Protein AF-A0A8H7BN04-F1 (afdb_monomer_lite)

Organism: NCBI:txid679940

Foldseek 3Di:
DQLLQLLLVLCVVLPPDQVVQQDDVLHPQDRGSQSFAPDQANLSVCLRLLLSLVCLLPVVVSCVLLVPQPPPPPVPVSSVSSLVSSLVVLVVCVVVVLQDDPQDRDSVCSPRVHDSSSSSSSSSSSVSSSVSVVVVVVVVVVVVVVVD

Radius of gyration: 15.5 Å; chains: 1; bounding box: 48×32×40 Å

InterPro domains:
  IPR026797 HAUS augmin-like complex subunit 6 [PTHR16151] (7-136)
  IPR028163 HAUS augmin-like complex subunit 6, N-terminal [PF14661] (7-143)

Sequence (148 aa):
MPTGALFISNLSLLGFDPIKHATGALSNIQFHEEMFTRNADNNKEFAATSHFLFQLLDRTRTRKTFRNCWPITDYRRHLREYRVAAYQWLHELLRQGCLVGQVVLRRSYFEDCRGERMNDIMASFSTHVLESIITREQHESGVLNATL

pLDDT: mean 93.66, std 8.65, range [50.78, 98.81]

Structure (mmCIF, N/CA/C/O backbone):
data_AF-A0A8H7BN04-F1
#
_entry.id   AF-A0A8H7BN04-F1
#
loop_
_atom_site.group_PDB
_atom_site.id
_atom_site.type_symbol
_atom_site.label_atom_id
_atom_site.label_alt_id
_atom_site.label_comp_id
_atom_site.label_asym_id
_atom_site.label_entity_id
_atom_site.label_seq_id
_atom_site.pdbx_PDB_ins_code
_atom_site.Cartn_x
_atom_site.Cartn_y
_atom_site.Cartn_z
_atom_site.occupancy
_atom_site.B_iso_or_equiv
_atom_site.auth_seq_id
_atom_site.auth_comp_id
_atom_site.auth_asym_id
_atom_site.auth_atom_id
_atom_site.pdbx_PDB_model_num
ATOM 1 N N . MET A 1 1 ? 7.567 6.019 17.834 1.00 70.50 1 MET A N 1
ATOM 2 C CA . MET A 1 1 ? 7.965 4.722 17.244 1.00 70.50 1 MET A CA 1
ATOM 3 C C . MET A 1 1 ? 8.343 4.961 15.786 1.00 70.50 1 MET A C 1
ATOM 5 O O . MET A 1 1 ? 7.627 5.734 15.155 1.00 70.50 1 MET A O 1
ATOM 9 N N . PRO A 1 2 ? 9.444 4.383 15.267 1.00 89.12 2 PRO A N 1
ATOM 10 C CA . PRO A 1 2 ? 9.773 4.432 13.837 1.00 89.12 2 PRO A CA 1
ATOM 11 C C . PRO A 1 2 ? 8.628 3.881 12.975 1.00 89.12 2 PRO A C 1
ATOM 13 O O . PRO A 1 2 ? 7.939 2.950 13.396 1.00 89.12 2 PRO A O 1
ATOM 16 N N . THR A 1 3 ? 8.407 4.433 11.780 1.00 92.12 3 THR A N 1
ATOM 17 C CA . THR A 1 3 ? 7.258 4.057 10.934 1.00 92.12 3 THR A CA 1
ATOM 18 C C . THR A 1 3 ? 7.338 2.615 10.438 1.00 92.12 3 THR A C 1
ATOM 20 O O . THR A 1 3 ? 6.318 1.930 10.427 1.00 92.12 3 THR A O 1
ATOM 23 N N . GLY A 1 4 ? 8.538 2.099 10.156 1.00 93.62 4 GLY A N 1
ATOM 24 C CA . GLY A 1 4 ? 8.746 0.679 9.848 1.00 93.62 4 GLY A CA 1
ATOM 25 C C . GLY A 1 4 ? 8.307 -0.262 10.981 1.00 93.62 4 GLY A C 1
ATOM 26 O O . GLY A 1 4 ? 7.557 -1.210 10.750 1.00 93.62 4 GLY A O 1
ATOM 27 N N . ALA A 1 5 ? 8.692 0.035 12.227 1.00 95.94 5 ALA A N 1
ATOM 28 C CA . ALA A 1 5 ? 8.290 -0.747 13.401 1.00 95.94 5 ALA A CA 1
ATOM 29 C C . ALA A 1 5 ? 6.774 -0.676 13.662 1.00 95.94 5 ALA A C 1
ATOM 31 O O . ALA A 1 5 ? 6.144 -1.691 13.976 1.00 95.94 5 ALA A O 1
ATOM 32 N N . LEU A 1 6 ? 6.171 0.509 13.480 1.00 96.50 6 LEU A N 1
ATOM 33 C CA . LEU A 1 6 ? 4.717 0.690 13.552 1.00 96.50 6 LEU A CA 1
ATOM 34 C C . LEU A 1 6 ? 3.999 -0.185 12.525 1.00 96.50 6 LEU A C 1
ATOM 36 O O . LEU A 1 6 ? 3.061 -0.899 12.868 1.00 96.50 6 LEU A O 1
ATOM 40 N N . PHE A 1 7 ? 4.464 -0.156 11.277 1.00 97.06 7 PHE A N 1
ATOM 41 C CA . PHE A 1 7 ? 3.870 -0.918 10.189 1.00 97.06 7 PHE A CA 1
ATOM 42 C C . PHE A 1 7 ? 3.884 -2.428 10.462 1.00 97.06 7 PHE A C 1
ATOM 44 O O . PHE A 1 7 ? 2.852 -3.086 10.331 1.00 97.06 7 PHE A O 1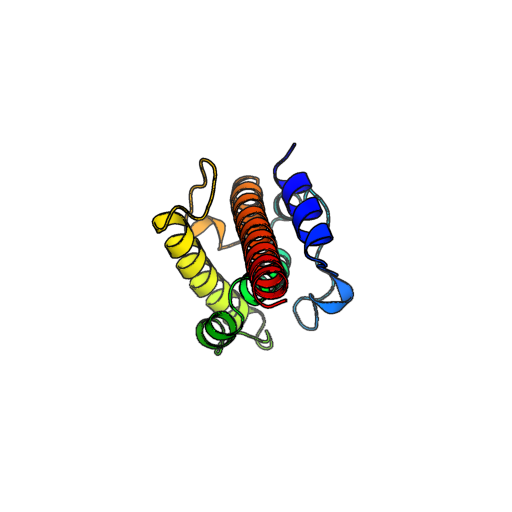
ATOM 51 N N . ILE A 1 8 ? 5.019 -2.975 10.911 1.00 97.44 8 ILE A N 1
ATOM 52 C CA . ILE A 1 8 ? 5.126 -4.397 11.273 1.00 97.44 8 ILE A CA 1
ATOM 53 C C . ILE A 1 8 ? 4.219 -4.753 12.453 1.00 97.44 8 ILE A C 1
ATOM 55 O O . ILE A 1 8 ? 3.566 -5.800 12.433 1.00 97.44 8 ILE A O 1
ATOM 59 N N . SER A 1 9 ? 4.137 -3.875 13.455 1.00 97.81 9 SER A N 1
ATOM 60 C CA . SER A 1 9 ? 3.254 -4.072 14.608 1.00 97.81 9 SER A CA 1
ATOM 61 C C . SER A 1 9 ? 1.787 -4.132 14.177 1.00 97.81 9 SER A C 1
ATOM 63 O O . SER A 1 9 ? 1.082 -5.074 14.531 1.00 97.81 9 SER A O 1
ATOM 65 N N . ASN A 1 10 ? 1.347 -3.192 13.336 1.00 98.06 10 ASN A N 1
ATOM 66 C CA . ASN A 1 10 ? -0.013 -3.170 12.799 1.00 98.06 10 ASN A CA 1
ATOM 67 C C . ASN A 1 10 ? -0.318 -4.412 11.956 1.00 98.06 10 ASN A C 1
ATOM 69 O O . ASN A 1 10 ? -1.366 -5.022 12.134 1.00 98.06 10 ASN A O 1
ATOM 73 N N . LEU A 1 11 ? 0.593 -4.823 11.067 1.00 98.25 11 LEU A N 1
ATOM 74 C CA . LEU A 1 11 ? 0.411 -6.045 10.278 1.00 98.25 11 LEU A CA 1
ATOM 75 C C . LEU A 1 11 ? 0.273 -7.283 11.168 1.00 98.25 11 LEU A C 1
ATOM 77 O O . LEU A 1 11 ? -0.585 -8.122 10.907 1.00 98.25 11 LEU A O 1
ATOM 81 N N . SER A 1 12 ? 1.067 -7.368 12.236 1.00 97.50 12 SER A N 1
ATOM 82 C CA . SER A 1 12 ? 0.990 -8.469 13.201 1.00 97.50 12 SER A CA 1
ATOM 83 C C . SER A 1 12 ? -0.351 -8.479 13.943 1.00 97.50 12 SER A C 1
ATOM 85 O O . SER A 1 12 ? -0.981 -9.529 14.041 1.00 97.50 12 SER A O 1
ATOM 87 N N . LEU A 1 13 ? -0.829 -7.314 14.398 1.00 97.88 13 LEU A N 1
ATOM 88 C CA . LEU A 1 13 ? -2.142 -7.164 15.044 1.00 97.88 13 LEU A CA 1
ATOM 89 C C . LEU A 1 13 ? -3.302 -7.514 14.107 1.00 97.88 13 LEU A C 1
ATOM 91 O O . LEU A 1 13 ? -4.277 -8.125 14.532 1.00 97.88 13 LEU A O 1
ATOM 95 N N . LEU A 1 14 ? -3.179 -7.168 12.826 1.00 97.94 14 LEU A N 1
ATOM 96 C CA . LEU A 1 14 ? -4.161 -7.500 11.793 1.00 97.94 14 LEU A CA 1
ATOM 97 C C . LEU A 1 14 ? -4.114 -8.979 11.373 1.00 97.94 14 LEU A C 1
ATOM 99 O O . LEU A 1 14 ? -4.970 -9.417 10.608 1.00 97.94 14 LEU A O 1
ATOM 103 N N . GLY A 1 15 ? -3.136 -9.753 11.854 1.00 97.88 15 GLY A N 1
ATOM 104 C CA . GLY A 1 15 ? -2.999 -11.178 11.551 1.00 97.88 15 GLY A CA 1
ATOM 105 C C . GLY A 1 15 ? -2.301 -11.475 10.222 1.00 97.88 15 GLY A C 1
ATOM 106 O O . GLY A 1 15 ? -2.494 -12.554 9.654 1.00 97.88 15 GLY A O 1
ATOM 107 N N . PHE A 1 16 ? -1.496 -10.542 9.704 1.00 98.06 16 PHE A N 1
ATOM 108 C CA . PHE A 1 16 ? -0.669 -10.812 8.535 1.00 98.06 16 PHE A CA 1
ATOM 109 C C . PHE A 1 16 ? 0.362 -11.896 8.853 1.00 98.06 16 PHE A C 1
ATOM 111 O O . PHE A 1 16 ? 1.105 -11.833 9.828 1.00 98.06 16 PHE A O 1
ATOM 118 N N . ASP A 1 17 ? 0.433 -12.871 7.963 1.00 96.00 17 ASP A N 1
ATOM 119 C CA . ASP A 1 17 ? 1.356 -14.000 8.021 1.00 96.00 17 ASP A CA 1
ATOM 120 C C . ASP A 1 17 ? 1.998 -14.139 6.634 1.00 96.00 17 ASP A C 1
ATOM 122 O O . ASP A 1 17 ? 1.282 -14.495 5.688 1.00 96.00 17 ASP A O 1
ATOM 126 N N . PRO A 1 18 ? 3.305 -13.858 6.477 1.00 94.81 18 PRO A N 1
ATOM 127 C CA . PRO A 1 18 ? 3.984 -13.935 5.187 1.00 94.81 18 PRO A CA 1
ATOM 128 C C . PRO A 1 18 ? 3.849 -15.300 4.505 1.00 94.81 18 PRO A C 1
ATOM 130 O O . PRO A 1 18 ? 3.734 -15.352 3.285 1.00 94.81 18 PRO A O 1
ATOM 133 N N . ILE A 1 19 ? 3.801 -16.400 5.264 1.00 93.88 19 ILE A N 1
ATOM 134 C CA . ILE A 1 19 ? 3.713 -17.756 4.702 1.00 93.88 19 ILE A CA 1
ATOM 135 C C . ILE A 1 19 ? 2.332 -17.987 4.077 1.00 93.88 19 ILE A C 1
ATOM 137 O O . ILE A 1 19 ? 2.217 -18.611 3.022 1.00 93.88 19 ILE A O 1
ATOM 141 N N . LYS A 1 20 ? 1.276 -17.465 4.710 1.00 94.12 20 LYS A N 1
ATOM 142 C CA . LYS A 1 20 ? -0.111 -17.642 4.248 1.00 94.12 20 LYS A CA 1
ATOM 143 C C . LYS A 1 20 ? -0.527 -16.619 3.198 1.00 94.12 20 LYS A C 1
ATOM 145 O O . LYS A 1 20 ? -1.296 -16.945 2.297 1.00 94.12 20 LYS A O 1
ATOM 150 N N . HIS A 1 21 ? -0.050 -15.384 3.327 1.00 95.44 21 HIS A N 1
ATOM 151 C CA . HIS A 1 21 ? -0.556 -14.251 2.551 1.00 95.44 21 HIS A CA 1
ATOM 152 C C . HIS A 1 21 ? 0.367 -13.852 1.396 1.00 95.44 21 HIS A C 1
ATOM 154 O O . HIS A 1 21 ? -0.119 -13.344 0.386 1.00 95.44 21 HIS A O 1
ATOM 160 N N . ALA A 1 22 ? 1.674 -14.115 1.491 1.00 94.19 22 ALA A N 1
ATOM 161 C CA . ALA A 1 22 ? 2.634 -13.844 0.425 1.00 94.19 22 ALA A CA 1
ATOM 162 C C . ALA A 1 22 ? 2.994 -15.158 -0.292 1.00 94.19 22 ALA A C 1
ATOM 164 O O . ALA A 1 22 ? 3.952 -15.847 0.047 1.00 94.19 22 ALA A O 1
ATOM 165 N N . THR A 1 23 ? 2.176 -15.543 -1.276 1.00 92.25 23 THR A N 1
ATOM 166 C CA . THR A 1 23 ? 2.284 -16.839 -1.970 1.00 92.25 23 THR A CA 1
ATOM 167 C C . THR A 1 23 ? 2.660 -16.689 -3.446 1.00 92.25 23 THR A C 1
ATOM 169 O O . THR A 1 23 ? 2.597 -15.602 -4.029 1.00 92.25 23 THR A O 1
ATOM 172 N N . GLY A 1 24 ? 3.075 -17.795 -4.074 1.00 92.75 24 GLY A N 1
ATOM 173 C CA . GLY A 1 24 ? 3.408 -17.836 -5.499 1.00 92.75 24 GLY A CA 1
ATOM 174 C C . GLY A 1 24 ? 4.528 -16.860 -5.862 1.00 92.75 24 GLY A C 1
ATOM 175 O O . GLY A 1 24 ? 5.591 -16.869 -5.252 1.00 92.7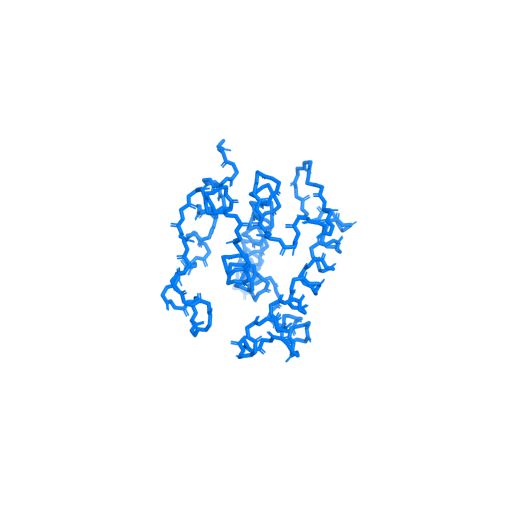5 24 GLY A O 1
ATOM 176 N N . ALA A 1 25 ? 4.285 -15.982 -6.837 1.00 93.50 25 ALA A N 1
ATOM 177 C CA . ALA A 1 25 ? 5.275 -15.003 -7.293 1.00 93.50 25 ALA A CA 1
ATOM 178 C C . ALA A 1 25 ? 5.669 -13.957 -6.221 1.00 93.50 25 ALA A C 1
ATOM 180 O O . ALA A 1 25 ? 6.663 -13.241 -6.387 1.00 93.50 25 ALA A O 1
ATOM 181 N N . LEU A 1 26 ? 4.902 -13.884 -5.128 1.00 94.62 26 LEU A N 1
ATOM 182 C CA . LEU A 1 26 ? 5.134 -13.021 -3.973 1.00 94.62 26 LEU A CA 1
ATOM 183 C C . LEU A 1 26 ? 5.713 -13.767 -2.764 1.00 94.62 26 LEU A C 1
ATOM 185 O O . LEU A 1 26 ? 5.781 -13.186 -1.692 1.00 94.62 26 LEU A O 1
ATOM 189 N N . SER A 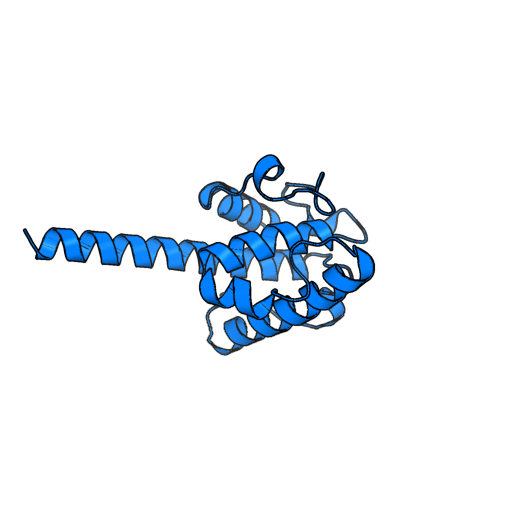1 27 ? 6.122 -15.032 -2.888 1.00 94.19 27 SER A N 1
ATOM 190 C CA . SER A 1 27 ? 6.743 -15.742 -1.765 1.00 94.19 27 SER A CA 1
ATOM 191 C C . SER A 1 27 ? 8.094 -15.140 -1.363 1.00 94.19 27 SER A C 1
ATOM 193 O O . SER A 1 27 ? 8.780 -14.515 -2.178 1.00 94.19 27 SER A O 1
ATOM 195 N N . ASN A 1 28 ? 8.513 -15.424 -0.126 1.00 90.75 28 ASN A N 1
ATOM 196 C CA . ASN A 1 28 ? 9.804 -15.019 0.445 1.00 90.75 28 ASN A CA 1
ATOM 197 C C . ASN A 1 28 ? 9.998 -13.496 0.549 1.00 90.75 28 ASN A C 1
ATOM 199 O O . ASN A 1 28 ? 11.113 -13.010 0.363 1.00 90.75 28 ASN A O 1
ATOM 203 N N . ILE A 1 29 ? 8.926 -12.746 0.828 1.00 94.31 29 ILE A N 1
ATOM 204 C CA . ILE A 1 29 ? 9.055 -11.327 1.182 1.00 94.31 29 ILE A CA 1
ATOM 205 C C . ILE A 1 29 ? 9.814 -11.162 2.497 1.00 94.31 29 ILE A C 1
ATOM 207 O O . ILE A 1 29 ? 9.737 -12.011 3.391 1.00 94.31 29 ILE A O 1
ATOM 211 N N . GLN A 1 30 ? 10.494 -10.031 2.640 1.00 91.62 30 GLN A N 1
ATOM 212 C CA . GLN A 1 30 ? 11.006 -9.618 3.942 1.00 91.62 30 GLN A CA 1
ATOM 213 C C . GLN A 1 30 ? 9.856 -9.164 4.844 1.00 91.62 30 GLN A C 1
ATOM 215 O O . GLN A 1 30 ? 8.927 -8.499 4.395 1.00 91.62 30 GLN A O 1
ATOM 220 N N . PHE A 1 31 ? 9.920 -9.520 6.127 1.00 94.12 31 PHE A N 1
ATOM 221 C CA . PHE A 1 31 ? 8.929 -9.124 7.126 1.00 94.12 31 PHE A CA 1
ATOM 222 C C . PHE A 1 31 ? 9.618 -8.651 8.410 1.00 94.12 31 PHE A C 1
ATOM 224 O O . PHE A 1 31 ? 9.757 -9.397 9.375 1.00 94.12 31 PHE A O 1
ATOM 231 N N . HIS A 1 32 ? 10.119 -7.416 8.377 1.00 94.62 32 HIS A N 1
ATOM 232 C CA . HIS A 1 32 ? 10.783 -6.730 9.490 1.00 94.62 32 HIS A CA 1
ATOM 233 C C . HIS A 1 32 ? 10.735 -5.205 9.286 1.00 94.62 32 HIS A C 1
ATOM 235 O O . HIS A 1 32 ? 10.348 -4.735 8.220 1.00 94.62 32 HIS A O 1
ATOM 241 N N . GLU A 1 33 ? 11.150 -4.412 10.275 1.00 94.44 33 GLU A N 1
ATOM 242 C CA . GLU A 1 33 ? 10.971 -2.947 10.271 1.00 94.44 33 GLU A CA 1
ATOM 243 C C . GLU A 1 33 ? 11.679 -2.211 9.118 1.00 94.44 33 GLU A C 1
ATOM 245 O O . GLU A 1 33 ? 11.185 -1.197 8.638 1.00 94.44 33 GLU A O 1
ATOM 250 N N . GLU A 1 34 ? 12.785 -2.754 8.605 1.00 94.50 34 GLU A N 1
ATOM 251 C CA . GLU A 1 34 ? 13.524 -2.192 7.459 1.00 94.50 34 GLU A CA 1
ATOM 252 C C . GLU A 1 34 ? 13.031 -2.689 6.080 1.00 94.50 34 GLU A C 1
ATOM 254 O O . GLU A 1 34 ? 13.743 -2.558 5.083 1.00 94.50 34 GLU A O 1
ATOM 259 N N . MET A 1 35 ? 11.839 -3.299 6.001 1.00 93.44 35 MET A N 1
ATOM 260 C CA . MET A 1 35 ? 11.310 -3.958 4.790 1.00 93.44 35 MET A CA 1
ATOM 261 C C . MET A 1 35 ? 11.406 -3.087 3.530 1.00 93.44 35 MET A C 1
ATOM 263 O O . MET A 1 35 ? 11.738 -3.595 2.465 1.00 93.44 35 MET A O 1
ATOM 2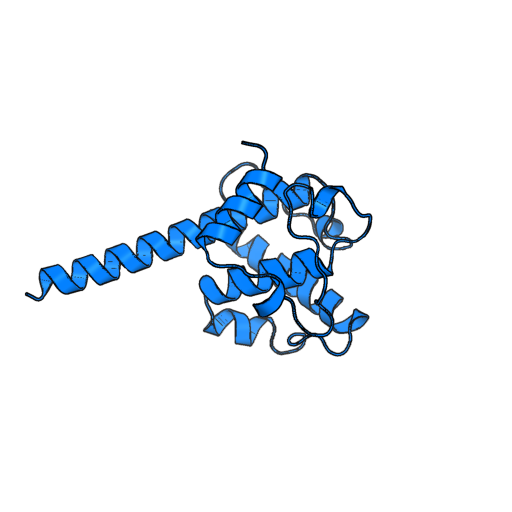67 N N . PHE A 1 36 ? 11.148 -1.780 3.641 1.00 95.94 36 PHE A N 1
ATOM 268 C CA . PHE A 1 36 ? 11.205 -0.868 2.497 1.00 95.94 36 PHE A CA 1
ATOM 269 C C . PHE A 1 36 ? 12.519 -0.090 2.377 1.00 95.94 36 PHE A C 1
ATOM 271 O O . PHE A 1 36 ? 12.740 0.564 1.363 1.00 95.94 36 PHE A O 1
ATOM 278 N N . THR A 1 37 ? 13.411 -0.133 3.365 1.00 94.44 37 THR A N 1
ATOM 279 C CA . THR A 1 37 ? 14.660 0.653 3.364 1.00 94.44 37 THR A CA 1
ATOM 280 C C . THR A 1 37 ? 15.891 -0.180 3.025 1.00 94.44 37 THR A C 1
ATOM 282 O O . THR A 1 37 ? 16.885 0.377 2.560 1.00 94.44 37 THR A O 1
ATOM 285 N N . ARG A 1 38 ? 15.821 -1.505 3.195 1.00 90.50 38 ARG A N 1
ATOM 286 C CA . ARG A 1 38 ? 16.967 -2.403 3.030 1.00 90.50 38 ARG A CA 1
ATOM 287 C C . ARG A 1 38 ? 17.322 -2.720 1.576 1.00 90.50 38 ARG A C 1
ATOM 289 O O . ARG A 1 38 ? 18.507 -2.763 1.251 1.00 90.50 38 ARG A O 1
ATOM 296 N N . ASN A 1 39 ? 16.335 -2.952 0.703 1.00 89.19 39 ASN A N 1
ATOM 297 C CA . ASN A 1 39 ? 16.595 -3.333 -0.693 1.00 89.19 39 ASN A CA 1
ATOM 298 C C . ASN A 1 39 ? 16.233 -2.228 -1.687 1.00 89.19 39 ASN A C 1
ATOM 300 O O . ASN A 1 39 ? 15.443 -1.323 -1.412 1.00 89.19 39 ASN A O 1
ATOM 304 N N . ALA A 1 40 ? 16.815 -2.340 -2.882 1.00 88.19 40 ALA A N 1
ATOM 305 C CA . ALA A 1 40 ? 16.596 -1.414 -3.988 1.00 88.19 40 ALA A CA 1
ATOM 306 C C . ALA A 1 40 ? 15.254 -1.615 -4.719 1.00 88.19 40 ALA A C 1
ATOM 308 O O . ALA A 1 40 ? 14.852 -0.723 -5.453 1.00 88.19 40 ALA A O 1
ATOM 309 N N . ASP A 1 41 ? 14.582 -2.754 -4.533 1.00 93.38 41 ASP A N 1
ATOM 310 C CA . ASP A 1 41 ? 13.252 -3.055 -5.075 1.00 93.38 41 ASP A CA 1
ATOM 311 C C . ASP A 1 41 ? 12.480 -3.863 -4.026 1.00 93.38 41 ASP A C 1
ATOM 313 O O . ASP A 1 41 ? 12.901 -4.964 -3.672 1.00 93.38 41 ASP A O 1
ATOM 317 N N . ASN A 1 42 ? 11.369 -3.308 -3.539 1.00 96.69 42 ASN A N 1
ATOM 318 C CA . ASN A 1 42 ? 10.485 -3.940 -2.557 1.00 96.69 42 ASN A CA 1
ATOM 319 C C . ASN A 1 42 ? 9.046 -4.041 -3.101 1.00 96.69 42 ASN A C 1
ATOM 321 O O . ASN A 1 42 ? 8.050 -3.909 -2.382 1.00 96.69 42 ASN A O 1
ATOM 325 N N . ASN A 1 43 ? 8.914 -4.226 -4.419 1.00 96.81 43 ASN A N 1
ATOM 326 C CA . ASN A 1 43 ? 7.621 -4.319 -5.094 1.00 96.81 43 ASN A CA 1
ATOM 327 C C . ASN A 1 43 ? 6.798 -5.529 -4.621 1.00 96.81 43 ASN A C 1
ATOM 329 O O . ASN A 1 43 ? 5.566 -5.459 -4.624 1.00 96.81 43 ASN A O 1
ATOM 333 N N . LYS A 1 44 ? 7.452 -6.633 -4.222 1.00 96.50 44 LYS A N 1
ATOM 334 C CA . LYS A 1 44 ? 6.764 -7.828 -3.706 1.00 96.50 44 LYS A CA 1
ATOM 335 C C . LYS A 1 44 ? 6.197 -7.581 -2.318 1.00 96.50 44 LYS A C 1
ATOM 337 O O . LYS A 1 44 ? 5.027 -7.865 -2.081 1.00 96.50 44 LYS A O 1
ATOM 342 N N . GLU A 1 45 ? 7.026 -7.027 -1.444 1.00 97.50 45 GLU A N 1
ATOM 343 C CA . GLU A 1 45 ? 6.709 -6.622 -0.080 1.00 97.50 45 GLU A CA 1
ATOM 344 C C . GLU A 1 45 ? 5.505 -5.685 -0.093 1.00 97.50 45 GLU A C 1
ATOM 346 O O . GLU A 1 45 ? 4.498 -5.947 0.569 1.00 97.50 45 GLU A O 1
ATOM 351 N N . PHE A 1 46 ? 5.562 -4.647 -0.936 1.00 98.31 46 PHE A N 1
ATOM 352 C CA . PHE A 1 46 ? 4.456 -3.717 -1.115 1.00 98.31 46 PHE A CA 1
ATOM 353 C C . PHE A 1 46 ? 3.198 -4.430 -1.610 1.00 98.31 46 PHE A C 1
ATOM 355 O O . PHE A 1 46 ? 2.132 -4.252 -1.024 1.00 98.31 46 PHE A O 1
ATOM 362 N N . ALA A 1 47 ? 3.290 -5.240 -2.669 1.00 98.25 47 ALA A N 1
ATOM 363 C CA . ALA A 1 47 ? 2.119 -5.897 -3.242 1.00 98.25 47 ALA A CA 1
ATOM 364 C C . ALA A 1 47 ? 1.449 -6.865 -2.257 1.00 98.25 47 ALA A C 1
ATOM 366 O O . ALA A 1 47 ? 0.236 -6.804 -2.080 1.00 98.25 47 ALA A O 1
ATOM 367 N N . ALA A 1 48 ? 2.226 -7.711 -1.580 1.00 98.25 48 ALA A N 1
ATOM 368 C CA . ALA A 1 48 ? 1.708 -8.686 -0.626 1.00 98.25 48 ALA A CA 1
ATOM 369 C C . ALA A 1 48 ? 1.035 -8.010 0.577 1.00 98.25 48 ALA A C 1
ATOM 371 O O . ALA A 1 48 ? -0.107 -8.329 0.915 1.00 98.25 48 ALA A O 1
ATOM 372 N N . THR A 1 49 ? 1.721 -7.047 1.198 1.00 98.56 49 THR A N 1
ATOM 373 C CA . THR A 1 49 ? 1.221 -6.386 2.410 1.00 98.56 49 THR A CA 1
ATOM 374 C C . THR A 1 49 ? 0.061 -5.438 2.112 1.00 98.56 49 THR A C 1
ATOM 376 O O . THR A 1 49 ? -0.953 -5.473 2.806 1.00 98.56 49 THR A O 1
ATOM 379 N N . SER A 1 50 ? 0.140 -4.636 1.044 1.00 98.69 50 SER A N 1
ATOM 380 C CA . SER A 1 50 ? -0.965 -3.741 0.676 1.00 98.69 50 SER A CA 1
ATOM 381 C C . SER A 1 50 ? -2.205 -4.510 0.224 1.00 98.69 50 SER A C 1
ATOM 383 O O . SER A 1 50 ? -3.308 -4.092 0.561 1.00 98.69 50 SER A O 1
ATOM 385 N N . HIS A 1 51 ? -2.065 -5.638 -0.487 1.00 98.69 51 HIS A N 1
ATOM 386 C CA . HIS A 1 51 ? -3.233 -6.400 -0.940 1.00 98.69 51 HIS A CA 1
ATOM 387 C C . HIS A 1 51 ? -4.006 -6.961 0.247 1.00 98.69 51 HIS A C 1
ATOM 389 O O . HIS A 1 51 ? -5.230 -6.861 0.286 1.00 98.69 51 HIS A O 1
ATOM 395 N N . PHE A 1 52 ? -3.285 -7.498 1.232 1.00 98.69 52 PHE A N 1
ATOM 396 C CA . PHE A 1 52 ? -3.865 -7.932 2.495 1.00 98.69 52 PHE A CA 1
ATOM 397 C C . PHE A 1 52 ? -4.638 -6.799 3.188 1.00 98.69 52 PHE A C 1
ATOM 399 O O . PHE A 1 52 ? -5.810 -6.966 3.519 1.00 98.69 52 PHE A O 1
ATOM 406 N N . LEU A 1 53 ? -4.023 -5.620 3.323 1.00 98.81 53 LEU A N 1
ATOM 407 C CA . LEU A 1 53 ? -4.667 -4.453 3.931 1.00 98.81 53 LEU A CA 1
ATOM 408 C C . LEU A 1 53 ? -5.921 -4.004 3.163 1.00 98.81 53 LEU A C 1
ATOM 410 O O . LEU A 1 53 ? -6.962 -3.760 3.771 1.00 98.81 53 LEU A O 1
ATOM 414 N N . PHE A 1 54 ? -5.864 -3.953 1.829 1.00 98.81 54 PHE A N 1
ATOM 415 C CA . PHE A 1 54 ? -7.031 -3.636 1.005 1.00 98.81 54 PHE A CA 1
ATOM 416 C C . PHE A 1 54 ? -8.155 -4.666 1.170 1.00 98.81 54 PHE A C 1
ATOM 418 O O . PHE A 1 54 ? -9.322 -4.280 1.250 1.00 98.81 54 PHE A O 1
ATOM 425 N N . GLN A 1 55 ? -7.828 -5.962 1.257 1.00 98.38 55 GLN A N 1
ATOM 426 C CA . GLN A 1 55 ? -8.823 -7.014 1.480 1.00 98.38 55 GLN A CA 1
ATOM 427 C C . GLN A 1 55 ? -9.564 -6.846 2.809 1.00 98.38 55 GLN A C 1
ATOM 429 O O . GLN A 1 55 ? -10.779 -7.051 2.839 1.00 98.38 55 GLN A O 1
ATOM 434 N N . LEU A 1 56 ? -8.850 -6.479 3.877 1.00 98.31 56 LEU A N 1
ATOM 435 C CA . LEU A 1 56 ? -9.446 -6.211 5.187 1.00 98.31 56 LEU A CA 1
ATOM 436 C C . LEU A 1 56 ? -10.338 -4.967 5.166 1.00 98.31 56 LEU A C 1
ATOM 438 O O . LEU A 1 56 ? -11.440 -4.990 5.722 1.00 98.31 56 LEU A O 1
ATOM 442 N N . LEU A 1 57 ? -9.883 -3.912 4.485 1.00 98.19 57 LEU A N 1
ATOM 443 C CA . LEU A 1 57 ? -10.620 -2.658 4.369 1.00 98.19 57 LEU A CA 1
ATOM 444 C C . LEU A 1 57 ? -11.922 -2.834 3.574 1.00 98.19 57 LEU A C 1
ATOM 446 O O . LEU A 1 57 ? -12.997 -2.498 4.062 1.00 98.19 57 LEU A O 1
ATOM 450 N N . ASP A 1 58 ? -11.832 -3.388 2.361 1.00 98.19 58 ASP A N 1
ATOM 451 C CA . ASP A 1 58 ? -12.984 -3.710 1.516 1.00 98.19 58 ASP A CA 1
ATOM 452 C C . ASP A 1 58 ? -12.643 -4.834 0.525 1.00 98.19 58 ASP A C 1
ATOM 454 O O . ASP A 1 58 ? -12.059 -4.635 -0.551 1.00 98.19 58 ASP A O 1
ATOM 458 N N . ARG A 1 59 ? -13.085 -6.048 0.857 1.00 98.12 59 ARG A N 1
ATOM 459 C CA . ARG A 1 59 ? -12.879 -7.244 0.032 1.00 98.12 59 ARG A CA 1
ATOM 460 C C . ARG A 1 59 ? -13.548 -7.149 -1.341 1.00 98.12 59 ARG A C 1
ATOM 462 O O . ARG A 1 59 ? -13.002 -7.651 -2.329 1.00 98.12 59 ARG A O 1
ATOM 469 N N . THR A 1 60 ? -14.729 -6.539 -1.427 1.00 98.38 60 THR A N 1
ATOM 470 C CA . THR A 1 60 ? -15.491 -6.450 -2.681 1.00 98.38 60 THR A CA 1
ATOM 471 C C . THR A 1 60 ? -14.814 -5.488 -3.642 1.00 98.38 60 THR A C 1
ATOM 473 O O . THR A 1 60 ? -14.614 -5.825 -4.815 1.00 98.38 60 THR A O 1
ATOM 476 N N . ARG A 1 61 ? -14.410 -4.316 -3.148 1.00 98.50 61 ARG A N 1
ATOM 477 C CA . ARG A 1 61 ? -13.658 -3.338 -3.932 1.00 98.50 61 ARG A CA 1
ATOM 478 C C . ARG A 1 61 ? -12.300 -3.890 -4.342 1.00 98.50 61 ARG A C 1
ATOM 480 O O . ARG A 1 61 ? -11.973 -3.810 -5.519 1.00 98.50 61 ARG A O 1
ATOM 487 N N . THR A 1 62 ? -11.578 -4.560 -3.445 1.00 98.69 62 THR A N 1
ATOM 488 C CA . THR A 1 62 ? -10.283 -5.192 -3.759 1.00 98.69 62 THR A CA 1
ATOM 489 C C . THR A 1 62 ? -10.375 -6.151 -4.941 1.00 98.69 62 THR A C 1
ATOM 491 O O . THR A 1 62 ? -9.598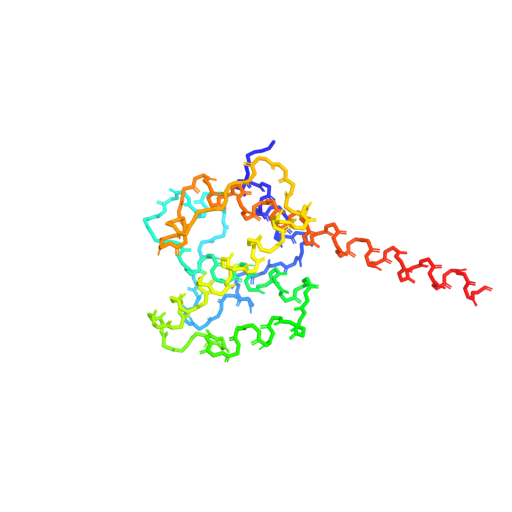 -6.045 -5.892 1.00 98.69 62 THR A O 1
ATOM 494 N N . ARG A 1 63 ? -11.377 -7.040 -4.947 1.00 98.38 63 ARG A N 1
ATOM 495 C CA . ARG A 1 63 ? -11.602 -7.970 -6.066 1.00 98.38 63 ARG A CA 1
ATOM 496 C C . ARG A 1 63 ? -11.859 -7.254 -7.389 1.00 98.38 63 ARG A C 1
ATOM 498 O O . ARG A 1 63 ? -11.426 -7.746 -8.425 1.00 98.38 63 ARG A O 1
ATOM 505 N N . LYS A 1 64 ? -12.577 -6.127 -7.370 1.00 98.50 64 LYS A N 1
ATOM 506 C CA . LYS A 1 64 ? -12.868 -5.336 -8.575 1.00 98.50 64 LYS A CA 1
ATOM 507 C C . LYS A 1 64 ? -11.629 -4.574 -9.049 1.00 98.50 64 LYS A C 1
ATOM 509 O O . LYS A 1 64 ? -11.274 -4.685 -10.218 1.00 98.50 64 LYS A O 1
ATOM 514 N N . THR A 1 65 ? -10.968 -3.856 -8.143 1.00 98.62 65 THR A N 1
ATOM 515 C CA . THR A 1 65 ? -9.804 -3.004 -8.425 1.00 98.62 65 THR A CA 1
ATOM 516 C C . THR A 1 65 ? -8.640 -3.804 -9.002 1.00 98.62 65 THR A C 1
ATOM 518 O O . THR A 1 65 ? -8.044 -3.392 -9.992 1.00 98.62 65 THR A O 1
ATOM 521 N N . PHE A 1 66 ? -8.338 -4.971 -8.424 1.00 98.56 66 PHE A N 1
ATOM 522 C CA . PHE A 1 66 ? -7.159 -5.759 -8.797 1.00 98.56 66 PHE A CA 1
ATOM 523 C C . PHE A 1 66 ? -7.477 -6.960 -9.695 1.00 98.56 66 PHE A C 1
ATOM 525 O O . PHE A 1 66 ? -6.612 -7.802 -9.917 1.00 98.56 66 PHE A O 1
ATOM 532 N N . ARG A 1 67 ? -8.696 -7.046 -10.252 1.00 97.94 67 ARG A N 1
ATOM 533 C CA . ARG A 1 67 ? -9.165 -8.193 -11.057 1.00 97.94 67 ARG A CA 1
ATOM 534 C C . ARG A 1 67 ? -8.191 -8.616 -12.160 1.00 97.94 67 ARG A C 1
ATOM 536 O O . ARG A 1 67 ? -8.070 -9.802 -12.441 1.00 97.94 67 ARG A O 1
ATOM 543 N N . ASN A 1 68 ? -7.550 -7.648 -12.811 1.00 97.31 68 ASN A N 1
ATOM 544 C CA . ASN A 1 68 ? -6.712 -7.889 -13.988 1.00 97.31 68 ASN A CA 1
ATOM 545 C C . ASN A 1 68 ? -5.236 -8.135 -13.647 1.00 97.31 68 ASN A C 1
ATOM 547 O O . ASN A 1 68 ? -4.475 -8.517 -14.528 1.00 97.31 68 ASN A O 1
ATOM 551 N N . CYS A 1 69 ? -4.839 -7.920 -12.391 1.00 97.56 69 CYS A N 1
ATOM 552 C CA . CYS A 1 69 ? -3.451 -8.010 -11.945 1.00 97.56 69 CYS A CA 1
ATOM 553 C C . CYS A 1 69 ? -3.268 -8.866 -10.680 1.00 97.56 69 CYS A C 1
ATOM 555 O O . CYS A 1 69 ? -2.159 -8.954 -10.159 1.00 97.56 69 CYS A O 1
ATOM 557 N N . TRP A 1 70 ? -4.330 -9.512 -10.188 1.00 97.25 70 TRP A N 1
ATOM 558 C CA . TRP A 1 70 ? -4.285 -10.404 -9.033 1.00 97.25 70 TRP A CA 1
ATOM 559 C C . TRP A 1 70 ? -5.103 -11.688 -9.276 1.00 97.25 70 TRP A C 1
ATOM 561 O O . TRP A 1 70 ? -6.277 -11.585 -9.640 1.00 97.25 70 TRP A O 1
ATOM 571 N N . PRO A 1 71 ? -4.543 -12.894 -9.042 1.00 95.69 71 PRO A N 1
ATOM 572 C CA . PRO A 1 71 ? -3.200 -13.161 -8.518 1.00 95.69 71 PRO A CA 1
ATOM 573 C C . PRO A 1 71 ? -2.078 -12.824 -9.518 1.00 95.69 71 PRO A C 1
ATOM 575 O O . PRO A 1 71 ? -2.281 -12.746 -10.732 1.00 95.69 71 PRO A O 1
ATOM 578 N N . ILE A 1 72 ? -0.871 -12.607 -8.997 1.00 95.50 72 ILE A N 1
ATOM 579 C CA . ILE A 1 72 ? 0.302 -12.251 -9.804 1.00 95.50 72 ILE A CA 1
ATOM 580 C C . ILE A 1 72 ? 0.879 -13.517 -10.441 1.00 95.50 72 ILE A C 1
ATOM 582 O O . ILE A 1 72 ? 1.545 -14.308 -9.778 1.00 95.50 72 ILE A O 1
ATOM 586 N N . THR A 1 73 ? 0.613 -13.698 -11.734 1.00 94.06 73 THR A N 1
ATOM 587 C CA . THR A 1 73 ? 1.120 -14.810 -12.553 1.00 94.06 73 THR A CA 1
ATOM 588 C C . THR A 1 73 ? 2.130 -14.323 -13.592 1.00 94.06 73 THR A C 1
ATOM 590 O O . THR A 1 73 ? 3.209 -14.896 -13.705 1.00 94.06 73 THR A O 1
ATOM 593 N N . ASP A 1 74 ? 1.845 -13.214 -14.284 1.00 95.44 74 ASP A N 1
ATOM 594 C CA . ASP A 1 74 ? 2.843 -12.456 -15.047 1.00 95.44 74 ASP A CA 1
ATOM 595 C C . ASP A 1 74 ? 3.500 -11.431 -14.120 1.00 95.44 74 ASP A C 1
ATOM 597 O O . ASP A 1 74 ? 2.983 -10.331 -13.908 1.00 95.44 74 ASP A O 1
ATOM 601 N N . TYR A 1 75 ? 4.639 -11.813 -13.538 1.00 93.25 75 TYR A N 1
ATOM 602 C CA . TYR A 1 75 ? 5.306 -11.037 -12.494 1.00 93.25 75 TYR A CA 1
ATOM 603 C C . TYR A 1 75 ? 5.514 -9.569 -12.874 1.00 93.25 75 TYR A C 1
ATOM 605 O O . TYR A 1 75 ? 5.147 -8.680 -12.112 1.00 93.25 75 TYR A O 1
ATOM 613 N N . ARG A 1 76 ? 6.072 -9.291 -14.059 1.00 94.62 76 ARG A N 1
ATOM 614 C CA . ARG A 1 76 ? 6.415 -7.917 -14.454 1.00 94.62 76 ARG A CA 1
ATOM 615 C C . ARG A 1 76 ? 5.170 -7.099 -14.760 1.00 94.62 76 ARG A C 1
ATOM 617 O O . ARG A 1 76 ? 5.035 -5.979 -14.263 1.00 94.62 76 ARG A O 1
ATOM 624 N N . ARG A 1 77 ? 4.272 -7.642 -15.586 1.00 97.44 77 ARG A N 1
ATOM 625 C CA . ARG A 1 77 ? 3.087 -6.910 -16.033 1.00 97.44 77 ARG A CA 1
ATOM 626 C C . ARG A 1 77 ? 2.109 -6.696 -14.883 1.00 97.44 77 ARG A C 1
ATOM 628 O O . ARG A 1 77 ? 1.709 -5.558 -14.639 1.00 97.44 77 ARG A O 1
ATOM 635 N N . HIS A 1 78 ? 1.763 -7.759 -14.156 1.00 98.19 78 HIS A N 1
ATOM 636 C CA . HIS A 1 78 ? 0.763 -7.686 -13.095 1.00 98.19 78 HIS A CA 1
ATOM 637 C C . HIS A 1 78 ? 1.252 -6.837 -11.923 1.00 98.19 78 HIS A C 1
ATOM 639 O O . HIS A 1 78 ? 0.478 -6.021 -11.435 1.00 98.19 78 HIS A O 1
ATOM 645 N N . LEU A 1 79 ? 2.527 -6.921 -11.514 1.00 97.00 79 LEU A N 1
ATOM 646 C CA . LEU A 1 79 ? 3.030 -6.027 -10.463 1.00 97.00 79 LEU A CA 1
ATOM 647 C C . LEU A 1 79 ? 2.963 -4.555 -10.874 1.00 97.00 79 LEU A C 1
ATOM 649 O O . LEU A 1 79 ? 2.595 -3.713 -10.059 1.00 97.00 79 LEU A O 1
ATOM 653 N N . ARG A 1 80 ? 3.297 -4.225 -12.126 1.00 97.81 80 ARG A N 1
ATOM 654 C CA . ARG A 1 80 ? 3.196 -2.844 -12.617 1.00 97.81 80 ARG A CA 1
ATOM 655 C C . ARG A 1 80 ? 1.750 -2.347 -12.580 1.00 97.81 80 ARG A C 1
ATOM 657 O O . ARG A 1 80 ? 1.496 -1.256 -12.077 1.00 97.81 80 ARG A O 1
ATOM 664 N N . GLU A 1 81 ? 0.813 -3.134 -13.104 1.00 98.44 81 GLU A N 1
ATOM 665 C CA . GLU A 1 81 ? -0.617 -2.799 -13.094 1.00 98.44 81 GLU A CA 1
ATOM 666 C C . GLU A 1 81 ? -1.159 -2.687 -11.659 1.00 98.44 81 GLU A C 1
ATOM 668 O O . GLU A 1 81 ? -1.874 -1.736 -11.339 1.00 98.44 81 GLU A O 1
ATOM 673 N N . TYR A 1 82 ? -0.748 -3.598 -10.772 1.00 98.62 82 TYR A N 1
ATOM 674 C CA . TYR A 1 82 ? -1.088 -3.585 -9.352 1.00 98.62 82 TYR A CA 1
ATOM 675 C C . TYR A 1 82 ? -0.651 -2.287 -8.673 1.00 98.62 82 TYR A C 1
ATOM 677 O O . TYR A 1 82 ? -1.469 -1.626 -8.038 1.00 98.62 82 TYR A O 1
ATOM 685 N N . ARG A 1 83 ? 0.613 -1.876 -8.839 1.00 98.12 83 ARG A N 1
ATOM 686 C CA . ARG A 1 83 ? 1.138 -0.658 -8.199 1.00 98.12 83 ARG A CA 1
ATOM 687 C C . ARG A 1 83 ? 0.434 0.605 -8.674 1.00 98.12 83 ARG A C 1
ATOM 689 O O . ARG A 1 83 ? 0.183 1.493 -7.866 1.00 98.12 83 ARG A O 1
ATOM 696 N N . VAL A 1 84 ? 0.059 0.672 -9.953 1.00 98.44 84 VAL A N 1
ATOM 697 C CA . VAL A 1 84 ? -0.733 1.793 -10.483 1.00 98.44 84 VAL A CA 1
ATOM 698 C C . VAL A 1 84 ? -2.113 1.848 -9.823 1.00 98.44 84 VAL A C 1
ATOM 700 O O . VAL A 1 84 ? -2.514 2.915 -9.359 1.00 98.44 84 VAL A O 1
ATOM 703 N N . ALA A 1 85 ? -2.817 0.717 -9.739 1.00 98.62 85 ALA A N 1
ATOM 704 C CA . ALA A 1 85 ? -4.137 0.652 -9.114 1.00 98.62 85 ALA A CA 1
ATOM 705 C C . ALA A 1 85 ? -4.080 0.926 -7.598 1.00 98.62 85 ALA A C 1
ATOM 707 O O . ALA A 1 85 ? -4.898 1.677 -7.067 1.00 98.62 85 ALA A O 1
ATOM 708 N N . ALA A 1 86 ? -3.076 0.378 -6.907 1.00 98.69 86 ALA A N 1
ATOM 709 C CA . ALA A 1 86 ? -2.854 0.598 -5.482 1.00 98.69 86 ALA A CA 1
ATOM 710 C C . ALA A 1 86 ? -2.528 2.068 -5.183 1.00 98.69 86 ALA A C 1
ATOM 712 O O . ALA A 1 86 ? -3.119 2.645 -4.274 1.00 98.69 86 ALA A O 1
ATOM 713 N N . TYR A 1 87 ? -1.664 2.703 -5.985 1.00 98.50 87 TYR A N 1
ATOM 714 C CA . TYR A 1 87 ? -1.387 4.139 -5.888 1.00 98.50 87 TYR A CA 1
ATOM 715 C C . TYR A 1 87 ? -2.665 4.975 -6.025 1.00 98.50 87 TYR A C 1
ATOM 717 O O . TYR A 1 87 ? -2.893 5.875 -5.221 1.00 98.50 87 TYR A O 1
ATOM 725 N N . GLN A 1 88 ? -3.516 4.670 -7.011 1.00 98.56 88 GLN A N 1
ATOM 726 C CA . GLN A 1 88 ? -4.774 5.393 -7.216 1.00 98.56 88 GLN A CA 1
ATOM 727 C C . GLN A 1 88 ? -5.711 5.267 -6.010 1.00 98.56 88 GLN A C 1
ATOM 729 O O . GLN A 1 88 ? -6.276 6.271 -5.577 1.00 98.56 88 GLN A O 1
ATOM 734 N N . TRP A 1 89 ? -5.840 4.067 -5.437 1.00 98.62 89 TRP A N 1
ATOM 735 C CA . TRP A 1 89 ? -6.695 3.861 -4.269 1.00 98.62 89 TRP A CA 1
ATOM 736 C C . TRP A 1 89 ? -6.115 4.524 -3.011 1.00 98.62 89 TRP A C 1
ATOM 738 O O . TRP A 1 89 ? -6.830 5.249 -2.325 1.00 98.62 89 TRP A O 1
ATOM 748 N N . LEU A 1 90 ? -4.811 4.397 -2.745 1.00 98.56 90 LEU A N 1
ATOM 749 C CA . LEU A 1 90 ? -4.166 5.119 -1.638 1.00 98.56 90 LEU A CA 1
ATOM 750 C C . LEU A 1 90 ? -4.323 6.636 -1.782 1.00 98.56 90 LEU A C 1
ATOM 752 O O . LEU A 1 90 ? -4.549 7.332 -0.797 1.00 98.56 90 LEU A O 1
ATOM 756 N N . HIS A 1 91 ? -4.245 7.158 -3.006 1.00 97.81 91 HIS A N 1
ATOM 757 C CA . HIS A 1 91 ? -4.436 8.581 -3.266 1.00 97.81 91 HIS A CA 1
ATOM 758 C C . HIS A 1 91 ? -5.883 9.032 -3.032 1.00 97.81 91 HIS A C 1
ATOM 760 O O . HIS A 1 91 ? -6.115 10.155 -2.586 1.00 97.81 91 HIS A O 1
ATOM 766 N N . GLU A 1 92 ? -6.868 8.181 -3.311 1.00 98.12 92 GLU A N 1
ATOM 767 C CA . GLU A 1 92 ? -8.257 8.441 -2.930 1.00 98.12 92 GLU A CA 1
ATOM 768 C C . GLU A 1 92 ? -8.421 8.486 -1.406 1.00 98.12 92 GLU A C 1
ATOM 770 O O . GLU A 1 92 ? -8.981 9.457 -0.900 1.00 98.12 92 GLU A O 1
ATOM 775 N N . LEU A 1 93 ? -7.862 7.508 -0.683 1.00 98.06 93 LEU A N 1
ATOM 776 C CA . LEU A 1 93 ? -7.883 7.477 0.785 1.00 98.06 93 LEU A CA 1
ATOM 777 C C . LEU A 1 93 ? -7.214 8.723 1.384 1.00 98.06 93 LEU A C 1
ATOM 779 O O . LEU A 1 93 ? -7.741 9.325 2.316 1.00 98.06 93 LEU A O 1
ATOM 783 N N . LEU A 1 94 ? -6.089 9.167 0.810 1.00 96.94 94 LEU A N 1
ATOM 784 C CA . LEU A 1 94 ? -5.432 10.409 1.219 1.00 96.94 94 LEU A CA 1
ATOM 785 C C . LEU A 1 94 ? -6.358 11.622 1.039 1.00 96.94 94 LEU A C 1
ATOM 787 O O . LEU A 1 94 ? -6.478 12.445 1.941 1.00 96.94 94 LEU A O 1
ATOM 791 N N . ARG A 1 95 ? -7.047 11.727 -0.106 1.00 96.38 95 ARG A N 1
ATOM 792 C CA . ARG A 1 95 ? -7.992 12.827 -0.384 1.00 96.38 95 ARG A CA 1
ATOM 793 C C . ARG A 1 95 ? -9.225 12.807 0.516 1.00 96.38 95 ARG A C 1
ATOM 795 O O . ARG A 1 95 ? -9.805 13.861 0.747 1.00 96.38 95 ARG A O 1
ATOM 802 N N . GLN A 1 96 ? -9.624 11.630 0.985 1.00 96.44 96 GLN A N 1
ATOM 803 C CA . GLN A 1 96 ? -10.723 11.446 1.933 1.00 96.44 96 GLN A CA 1
ATOM 804 C C . GLN A 1 96 ? -10.306 11.734 3.385 1.00 96.44 96 GLN A C 1
ATOM 806 O O . GLN A 1 96 ? -11.155 11.717 4.269 1.00 96.44 96 GLN A O 1
ATOM 811 N N . GLY A 1 97 ? -9.022 12.017 3.640 1.00 95.50 97 GLY A N 1
ATOM 812 C CA . GLY A 1 97 ? -8.503 12.256 4.988 1.00 95.50 97 GLY A CA 1
ATOM 813 C C . GLY A 1 97 ? -8.304 10.979 5.808 1.00 95.50 97 GLY A C 1
ATOM 814 O O . GLY A 1 97 ? -8.137 11.061 7.019 1.00 95.50 97 GLY A O 1
ATOM 815 N N . CYS A 1 98 ? -8.314 9.806 5.169 1.00 96.50 98 CYS A N 1
ATOM 816 C CA . CYS A 1 98 ? -8.172 8.516 5.844 1.00 96.50 98 CYS A CA 1
ATOM 817 C C . CYS A 1 98 ? -6.723 8.208 6.249 1.00 96.50 98 CYS A C 1
ATOM 819 O O . CYS A 1 98 ? -6.496 7.469 7.200 1.00 96.50 98 CYS A O 1
ATOM 821 N N . LEU A 1 99 ? -5.737 8.743 5.521 1.00 95.38 99 LEU A N 1
ATOM 822 C CA . LEU A 1 99 ? -4.322 8.536 5.830 1.00 95.38 99 LEU A CA 1
ATOM 823 C C . LEU A 1 99 ? -3.838 9.626 6.789 1.00 95.38 99 LEU A C 1
ATOM 825 O O . LEU A 1 99 ? -3.687 10.785 6.401 1.00 95.38 99 LEU A O 1
ATOM 829 N N . VAL A 1 100 ? -3.600 9.244 8.042 1.00 86.75 100 VAL A N 1
ATOM 830 C CA . VAL A 1 100 ? -3.144 10.144 9.108 1.00 86.75 100 VAL A CA 1
ATOM 831 C C . VAL A 1 100 ? -1.660 10.506 8.966 1.00 86.75 100 VAL A C 1
ATOM 833 O O . VAL A 1 100 ? -0.851 9.713 8.478 1.00 86.75 100 VAL A O 1
ATOM 836 N N . GLY A 1 101 ? -1.291 11.701 9.436 1.00 80.94 101 GLY A N 1
ATOM 837 C CA . GLY A 1 101 ? 0.078 12.230 9.385 1.00 80.94 101 GLY A CA 1
ATOM 838 C C . GLY A 1 101 ? 0.405 13.006 8.102 1.00 80.94 101 GLY A C 1
ATOM 839 O O . GLY A 1 101 ? -0.437 13.206 7.233 1.00 80.94 101 GLY A O 1
ATOM 840 N N . GLN A 1 102 ? 1.652 13.472 7.971 1.00 78.81 102 GLN A N 1
ATOM 841 C CA . GLN A 1 102 ? 2.132 14.217 6.793 1.00 78.81 102 GLN A CA 1
ATOM 842 C C . GLN A 1 102 ? 2.515 13.275 5.634 1.00 78.81 102 GLN A C 1
ATOM 844 O O . GLN A 1 102 ? 3.626 13.332 5.101 1.00 78.81 102 GLN A O 1
ATOM 849 N N . VAL A 1 103 ? 1.603 12.376 5.255 1.00 92.38 103 VAL A N 1
ATOM 850 C CA . VAL A 1 103 ? 1.828 11.413 4.170 1.00 92.38 103 VAL A CA 1
ATOM 851 C C . VAL A 1 103 ? 1.748 12.123 2.823 1.00 92.38 103 VAL A C 1
ATOM 853 O O . VAL A 1 103 ? 0.743 12.741 2.476 1.00 92.38 103 VAL A O 1
ATOM 856 N N . VAL A 1 104 ? 2.808 11.996 2.026 1.00 92.69 104 VAL A N 1
ATOM 857 C CA . VAL A 1 104 ? 2.857 12.507 0.653 1.00 92.69 104 VAL A CA 1
ATOM 858 C C . VAL A 1 104 ? 2.920 11.329 -0.305 1.00 92.69 104 VAL A C 1
ATOM 860 O O . VAL A 1 104 ? 3.870 10.551 -0.277 1.00 92.69 104 VAL A O 1
ATOM 863 N N . LEU A 1 105 ? 1.943 11.229 -1.205 1.00 95.75 105 LEU A N 1
ATOM 864 C CA . LEU A 1 105 ? 1.927 10.213 -2.254 1.00 95.75 105 LEU A CA 1
ATOM 865 C C . LEU A 1 105 ? 2.497 10.773 -3.557 1.00 95.75 105 LEU A C 1
ATOM 867 O O . LEU A 1 105 ? 1.955 11.710 -4.141 1.00 95.75 105 LEU A O 1
ATOM 871 N N . ARG A 1 106 ? 3.573 10.158 -4.055 1.00 96.12 106 ARG A N 1
ATOM 872 C CA . ARG A 1 106 ? 4.125 10.422 -5.391 1.00 96.12 106 ARG A CA 1
ATOM 873 C C . ARG A 1 106 ? 4.213 9.125 -6.166 1.00 96.12 106 ARG A C 1
ATOM 875 O O . ARG A 1 106 ? 4.615 8.110 -5.611 1.00 96.12 106 A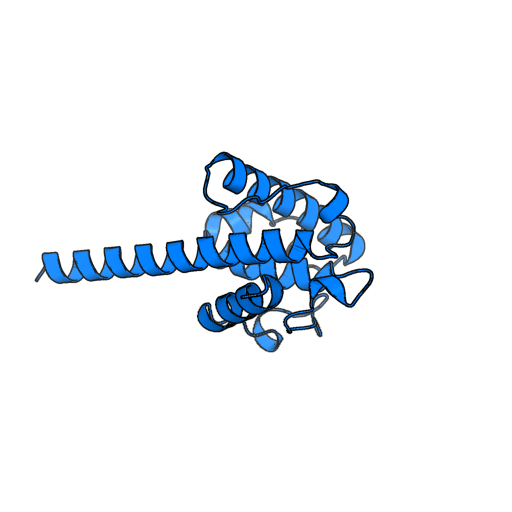RG A O 1
ATOM 882 N N . ARG A 1 107 ? 3.894 9.173 -7.460 1.00 94.94 107 ARG A N 1
ATOM 883 C CA . ARG A 1 107 ? 3.929 7.991 -8.331 1.00 94.94 107 ARG A CA 1
ATOM 884 C C . ARG A 1 107 ? 5.304 7.315 -8.354 1.00 94.94 107 ARG A C 1
ATOM 886 O O . ARG A 1 107 ? 5.360 6.093 -8.354 1.00 94.94 107 ARG A O 1
ATOM 893 N N . SER A 1 108 ? 6.382 8.099 -8.301 1.00 95.62 108 SER A N 1
ATOM 894 C CA . SER A 1 108 ? 7.759 7.594 -8.276 1.00 95.62 108 SER A CA 1
ATOM 895 C C . SER A 1 108 ? 8.059 6.707 -7.065 1.00 95.62 108 SER A C 1
ATOM 897 O O . SER A 1 108 ? 8.861 5.793 -7.175 1.00 95.62 108 SER A O 1
ATOM 899 N N . TYR A 1 109 ? 7.384 6.906 -5.926 1.00 96.31 109 TYR A N 1
ATOM 900 C CA . TYR A 1 109 ? 7.568 6.045 -4.749 1.00 96.31 109 TYR A CA 1
ATOM 901 C C . TYR A 1 109 ? 7.070 4.614 -4.984 1.00 96.31 109 TYR A C 1
ATOM 903 O O . TYR A 1 109 ? 7.450 3.710 -4.254 1.00 96.31 109 TYR A O 1
ATOM 911 N N . PHE A 1 110 ? 6.232 4.397 -6.000 1.00 97.12 110 PHE A N 1
ATOM 912 C CA . PHE A 1 110 ? 5.670 3.095 -6.360 1.00 97.12 110 PHE A CA 1
ATOM 913 C C . PHE A 1 110 ? 6.380 2.469 -7.570 1.00 97.12 110 PHE A C 1
ATOM 915 O O . PHE A 1 110 ? 5.871 1.510 -8.146 1.00 97.12 110 PHE A O 1
ATOM 922 N N . GLU A 1 111 ? 7.517 3.005 -8.020 1.00 94.19 111 GLU A N 1
ATOM 923 C CA . GLU A 1 111 ? 8.306 2.367 -9.084 1.00 94.19 111 GLU A CA 1
ATOM 924 C C . GLU A 1 111 ? 9.088 1.166 -8.537 1.00 94.19 111 GLU A C 1
ATOM 926 O O . GLU A 1 111 ? 9.015 0.077 -9.120 1.00 94.19 111 GLU A O 1
ATOM 931 N N . ASP A 1 112 ? 9.739 1.367 -7.390 1.00 93.50 112 ASP A N 1
ATOM 932 C CA . ASP A 1 112 ? 10.571 0.412 -6.650 1.00 93.50 112 ASP A CA 1
ATOM 933 C C . ASP A 1 112 ? 10.104 0.176 -5.197 1.00 93.50 112 ASP A C 1
ATOM 935 O O . ASP A 1 112 ? 10.649 -0.683 -4.504 1.00 93.50 112 ASP A O 1
ATOM 939 N N . CYS A 1 113 ? 9.083 0.908 -4.733 1.00 96.31 113 CYS A N 1
ATOM 940 C CA . CYS A 1 113 ? 8.489 0.770 -3.404 1.00 96.31 113 CYS A CA 1
ATOM 941 C C . CYS A 1 113 ? 9.502 0.855 -2.254 1.00 96.31 113 CYS A C 1
ATOM 943 O O . CYS A 1 113 ? 9.432 0.072 -1.313 1.00 96.31 113 CYS A O 1
ATOM 945 N N . ARG A 1 114 ? 10.452 1.794 -2.306 1.00 95.50 114 ARG A N 1
ATOM 946 C CA . ARG A 1 114 ? 11.536 1.874 -1.312 1.00 95.50 114 ARG A CA 1
ATOM 947 C C . ARG A 1 114 ? 11.616 3.192 -0.539 1.00 95.50 114 ARG A C 1
ATOM 949 O O . ARG A 1 114 ? 11.085 4.226 -0.942 1.00 95.50 114 ARG A O 1
ATOM 956 N N . GLY A 1 115 ? 12.383 3.145 0.544 1.00 94.38 115 GLY A N 1
ATOM 957 C CA . GLY A 1 115 ? 12.763 4.262 1.396 1.00 94.38 115 GLY A CA 1
ATOM 958 C C . GLY A 1 115 ? 11.739 4.605 2.475 1.00 94.38 115 GLY A C 1
ATOM 959 O O . GLY A 1 115 ? 10.629 4.077 2.519 1.00 94.38 115 GLY A O 1
ATOM 960 N N . GLU A 1 116 ? 12.112 5.565 3.322 1.00 94.00 116 GLU A N 1
ATOM 961 C CA . GLU A 1 116 ? 11.302 5.996 4.471 1.00 94.00 116 GLU A CA 1
ATOM 962 C C . GLU A 1 116 ? 9.917 6.502 4.075 1.00 94.00 116 GLU A C 1
ATOM 964 O O . GLU A 1 116 ? 8.942 6.299 4.789 1.00 94.00 116 GLU A O 1
ATOM 969 N N . ARG A 1 117 ? 9.783 7.096 2.884 1.00 94.75 117 ARG A N 1
ATOM 970 C CA . ARG A 1 117 ? 8.472 7.536 2.395 1.00 94.75 117 ARG A CA 1
ATOM 971 C C . ARG A 1 117 ? 7.513 6.373 2.185 1.00 94.75 117 ARG A C 1
ATOM 973 O O . ARG A 1 117 ? 6.327 6.541 2.444 1.00 94.75 117 ARG A O 1
ATOM 980 N N . MET A 1 118 ? 8.005 5.211 1.756 1.00 96.38 118 MET A N 1
ATOM 981 C CA . MET A 1 118 ? 7.163 4.022 1.651 1.00 96.38 118 MET A CA 1
ATOM 982 C C . MET A 1 118 ? 6.783 3.489 3.039 1.00 96.38 118 MET A C 1
ATOM 984 O O . MET A 1 118 ? 5.618 3.149 3.239 1.00 96.38 118 MET A O 1
ATOM 988 N N . ASN A 1 119 ? 7.705 3.514 4.014 1.00 95.06 119 ASN A N 1
ATOM 989 C CA . ASN A 1 119 ? 7.384 3.203 5.415 1.00 95.06 119 ASN A CA 1
ATOM 990 C C . ASN A 1 119 ? 6.268 4.112 5.948 1.00 95.06 119 ASN A C 1
ATOM 992 O O . ASN A 1 119 ? 5.287 3.609 6.486 1.00 95.06 119 ASN A O 1
ATOM 996 N N . ASP A 1 120 ? 6.377 5.431 5.759 1.00 95.88 120 ASP A N 1
ATOM 997 C CA . ASP A 1 120 ? 5.377 6.403 6.223 1.00 95.88 120 ASP A CA 1
ATOM 998 C C . ASP A 1 120 ? 3.988 6.125 5.622 1.00 95.88 120 ASP A C 1
ATOM 1000 O O . ASP A 1 120 ? 2.982 6.107 6.336 1.00 95.88 120 ASP A O 1
ATOM 1004 N N . ILE A 1 121 ? 3.935 5.871 4.307 1.00 97.56 121 ILE A N 1
ATOM 1005 C CA . ILE A 1 121 ? 2.695 5.555 3.583 1.00 97.56 121 ILE A CA 1
ATOM 1006 C C . ILE A 1 121 ? 2.067 4.271 4.129 1.00 97.56 121 ILE A C 1
ATOM 1008 O O . ILE A 1 121 ? 0.878 4.250 4.446 1.00 97.56 121 ILE A O 1
ATOM 1012 N N . MET A 1 122 ? 2.857 3.202 4.234 1.00 97.94 122 MET A N 1
ATOM 1013 C CA . MET A 1 122 ? 2.358 1.884 4.621 1.00 97.94 122 MET A CA 1
ATOM 1014 C C . MET A 1 122 ? 1.998 1.816 6.107 1.00 97.94 122 MET A C 1
ATOM 1016 O O . MET A 1 122 ? 0.991 1.202 6.459 1.00 97.94 122 MET A O 1
ATOM 1020 N N . ALA A 1 123 ? 2.738 2.518 6.968 1.00 97.38 123 ALA A N 1
ATOM 1021 C CA . ALA A 1 123 ? 2.392 2.682 8.374 1.00 97.38 123 ALA A CA 1
ATOM 1022 C C . ALA A 1 123 ? 1.041 3.393 8.521 1.00 97.38 123 ALA A C 1
ATOM 1024 O O . ALA A 1 123 ? 0.134 2.835 9.133 1.00 97.38 123 ALA A O 1
ATOM 1025 N N . SER A 1 124 ? 0.866 4.557 7.885 1.00 98.00 124 SER A N 1
ATOM 1026 C CA . SER A 1 124 ? -0.398 5.305 7.919 1.00 98.00 124 SER A CA 1
ATOM 1027 C C . SER A 1 124 ? -1.573 4.489 7.370 1.00 98.00 124 SER A C 1
ATOM 1029 O O . SER A 1 124 ? -2.632 4.420 7.993 1.00 98.00 124 SER A O 1
ATOM 1031 N N . PHE A 1 125 ? -1.366 3.786 6.252 1.00 98.56 125 PHE A N 1
ATOM 1032 C CA . PHE A 1 125 ? -2.392 2.925 5.673 1.00 98.56 125 PHE A CA 1
ATOM 1033 C C . PHE A 1 125 ? -2.769 1.762 6.600 1.00 98.56 125 PHE A C 1
ATOM 1035 O O . PHE A 1 125 ? -3.951 1.532 6.840 1.00 98.56 125 PHE A O 1
ATOM 1042 N N . SER A 1 126 ? -1.788 1.056 7.167 1.00 98.50 126 SER A N 1
ATOM 1043 C CA . SER A 1 126 ? -2.054 -0.044 8.103 1.00 98.50 126 SER A CA 1
ATOM 1044 C C . SER A 1 126 ? -2.777 0.418 9.372 1.00 98.50 126 SER A C 1
ATOM 1046 O O . SER A 1 126 ? -3.672 -0.284 9.837 1.00 98.50 126 SER A O 1
ATOM 1048 N N . THR A 1 127 ? -2.453 1.611 9.889 1.00 98.06 127 THR A N 1
ATOM 1049 C CA . THR A 1 127 ? -3.153 2.218 11.030 1.00 98.06 127 THR A CA 1
ATOM 1050 C C . THR A 1 127 ? -4.613 2.484 10.684 1.00 98.06 127 THR A C 1
ATOM 1052 O O . THR A 1 127 ? -5.495 2.058 11.422 1.00 98.06 127 THR A O 1
ATOM 1055 N N . HIS A 1 128 ? -4.880 3.096 9.526 1.00 98.19 128 HIS A N 1
ATOM 1056 C CA . HIS A 1 128 ? -6.248 3.348 9.077 1.00 98.19 128 HIS A CA 1
ATOM 1057 C C . HIS A 1 128 ? -7.073 2.056 8.954 1.00 98.19 128 HIS A C 1
ATOM 1059 O O . HIS A 1 128 ? -8.239 2.013 9.352 1.00 98.19 128 HIS A O 1
ATOM 1065 N N . VAL A 1 129 ? -6.477 0.981 8.424 1.00 98.44 129 VAL A N 1
ATOM 1066 C CA . VAL A 1 129 ? -7.153 -0.322 8.334 1.00 98.44 129 VAL A CA 1
ATOM 1067 C C . VAL A 1 129 ? -7.432 -0.895 9.723 1.00 98.44 129 VAL A C 1
ATOM 1069 O O . VAL A 1 129 ? -8.548 -1.350 9.963 1.00 98.44 129 VAL A O 1
ATOM 1072 N N . LEU A 1 130 ? -6.468 -0.835 10.645 1.00 97.81 130 LEU A N 1
ATOM 1073 C CA . LEU A 1 130 ? -6.648 -1.294 12.025 1.00 97.81 130 LEU A CA 1
ATOM 1074 C C . LEU A 1 130 ? -7.773 -0.537 12.741 1.00 97.81 130 LEU A C 1
ATOM 1076 O O . LEU A 1 130 ? -8.671 -1.164 13.300 1.00 97.81 130 LEU A O 1
ATOM 1080 N N . GLU A 1 131 ? -7.787 0.792 12.650 1.00 96.88 131 GLU A N 1
ATOM 1081 C CA . GLU A 1 131 ? -8.860 1.634 13.194 1.00 96.88 131 GLU A CA 1
ATOM 1082 C C . GLU A 1 131 ? -10.224 1.299 12.575 1.00 96.88 131 GLU A C 1
ATOM 1084 O O . GLU A 1 131 ? -11.234 1.231 13.281 1.00 96.88 131 GLU A O 1
ATOM 1089 N N . SER A 1 132 ? -10.258 1.033 11.265 1.00 96.94 132 SER A N 1
ATOM 1090 C CA . SER A 1 132 ? -11.484 0.655 10.554 1.00 96.94 132 SER A CA 1
ATOM 1091 C C . SER A 1 132 ? -12.047 -0.683 11.037 1.00 96.94 132 SER A C 1
ATOM 1093 O O . SER A 1 132 ? -13.263 -0.822 11.153 1.00 96.94 132 SER A O 1
ATOM 1095 N N . ILE A 1 133 ? -11.189 -1.665 11.338 1.00 96.19 133 ILE A N 1
ATOM 1096 C CA . ILE A 1 133 ? -11.615 -2.957 11.896 1.00 96.19 133 ILE A CA 1
ATOM 1097 C C . ILE A 1 133 ? -12.138 -2.784 13.323 1.00 96.19 133 ILE A C 1
ATOM 1099 O O . ILE A 1 133 ? -13.263 -3.198 13.593 1.00 96.19 133 ILE A O 1
ATOM 1103 N N . ILE A 1 134 ? -11.394 -2.092 14.192 1.00 94.88 134 ILE A N 1
ATOM 1104 C CA . ILE A 1 134 ? -11.815 -1.834 15.581 1.00 94.88 134 ILE A CA 1
ATOM 1105 C C . ILE A 1 134 ? -13.182 -1.134 15.611 1.00 94.88 134 ILE A C 1
ATOM 1107 O O . ILE A 1 134 ? -14.078 -1.538 16.351 1.00 94.88 134 ILE A O 1
ATOM 1111 N N . THR A 1 135 ? -13.374 -0.119 14.764 1.00 95.06 135 THR A N 1
ATOM 1112 C CA . THR A 1 135 ? -14.641 0.624 14.682 1.00 95.06 135 THR A CA 1
ATOM 1113 C C . THR A 1 135 ? -15.801 -0.273 14.235 1.00 95.06 135 THR A C 1
ATOM 1115 O O . THR A 1 135 ? -16.908 -0.173 14.769 1.00 95.06 135 THR A O 1
ATOM 1118 N N . ARG A 1 136 ? -15.566 -1.176 13.272 1.00 93.19 136 ARG A N 1
ATOM 1119 C CA . ARG A 1 136 ? -16.579 -2.135 12.800 1.00 93.19 136 ARG A CA 1
ATOM 1120 C C . ARG A 1 136 ? -16.969 -3.133 13.889 1.00 93.19 136 ARG A C 1
ATOM 1122 O O . ARG A 1 136 ? -18.158 -3.344 14.105 1.00 93.19 136 ARG A O 1
ATOM 1129 N N . GLU A 1 137 ? -15.995 -3.685 14.608 1.00 89.75 137 GLU A N 1
ATOM 1130 C CA . GLU A 1 137 ? -16.235 -4.638 15.702 1.00 89.75 137 GLU A CA 1
ATOM 1131 C C . GLU A 1 137 ? -17.000 -4.000 16.872 1.00 89.75 137 GLU A C 1
ATOM 1133 O O . GLU A 1 137 ? -17.908 -4.612 17.443 1.00 89.75 137 GLU A O 1
ATOM 1138 N N . GLN A 1 138 ? -16.685 -2.745 17.208 1.00 86.06 138 GLN A N 1
ATOM 1139 C CA . GLN A 1 138 ? -17.416 -1.983 18.224 1.00 86.06 138 GLN A CA 1
ATOM 1140 C C . GLN A 1 138 ? -18.870 -1.735 17.818 1.00 86.06 138 GLN A C 1
ATOM 1142 O O . GLN A 1 138 ? -19.772 -1.883 18.644 1.00 86.06 138 GLN A O 1
ATOM 1147 N N . HIS A 1 139 ? -19.108 -1.390 16.550 1.00 83.62 139 HIS A N 1
ATOM 1148 C CA . HIS A 1 139 ? -20.460 -1.208 16.031 1.00 83.62 139 HIS A CA 1
ATOM 1149 C C . HIS A 1 139 ? -21.262 -2.519 16.078 1.00 83.62 139 HIS A C 1
ATOM 1151 O O . HIS A 1 139 ? -22.395 -2.528 16.553 1.00 83.62 139 HIS A O 1
ATOM 1157 N N . GLU A 1 140 ? -20.674 -3.640 15.654 1.00 79.12 140 GLU A N 1
ATOM 1158 C CA . GLU A 1 140 ? -21.318 -4.962 15.711 1.00 79.12 140 GLU A CA 1
ATOM 1159 C C . GLU A 1 140 ? -21.637 -5.390 17.156 1.00 79.12 140 GLU A C 1
ATOM 1161 O O . GLU A 1 140 ? -22.750 -5.834 17.442 1.00 79.12 140 GLU A O 1
ATOM 1166 N N . SER A 1 141 ? -20.706 -5.172 18.090 1.00 74.62 141 SER A N 1
ATOM 1167 C CA . SER A 1 141 ? -20.900 -5.480 19.515 1.00 74.62 141 SER A CA 1
ATOM 1168 C C . SER A 1 141 ? -21.964 -4.590 20.171 1.00 74.62 141 SER A C 1
ATOM 1170 O O . SER A 1 141 ? -22.753 -5.057 20.992 1.00 74.62 141 SER A O 1
ATOM 1172 N N . GLY A 1 142 ? -22.020 -3.308 19.793 1.00 70.19 142 GLY A N 1
ATOM 1173 C CA . GLY A 1 142 ? -23.042 -2.370 20.262 1.00 70.19 142 GLY A CA 1
ATOM 1174 C C . GLY A 1 142 ? -24.448 -2.726 19.774 1.00 70.19 142 GLY A C 1
ATOM 1175 O O . GLY A 1 142 ? -25.400 -2.641 20.547 1.00 70.19 142 GLY A O 1
ATOM 1176 N N . VAL A 1 143 ? -24.582 -3.190 18.526 1.00 66.38 143 VAL A N 1
ATOM 1177 C CA . VAL A 1 143 ? -25.864 -3.663 17.973 1.00 66.38 143 VAL A CA 1
ATOM 1178 C C . VAL A 1 143 ? -26.349 -4.926 18.692 1.00 66.38 143 VAL A C 1
ATOM 1180 O O . VAL A 1 143 ? -27.529 -5.013 19.033 1.00 66.38 143 VAL A O 1
ATOM 1183 N N . LEU A 1 144 ? -25.457 -5.882 18.976 1.00 63.84 144 LEU A N 1
ATOM 1184 C CA . LEU A 1 144 ? -25.807 -7.101 19.718 1.00 63.84 144 LEU A CA 1
ATOM 1185 C C . LEU A 1 144 ? -26.302 -6.788 21.138 1.00 63.84 144 LEU A C 1
ATOM 1187 O O . LEU A 1 144 ? -27.316 -7.337 21.561 1.00 63.84 144 LEU A O 1
ATOM 1191 N N . ASN A 1 145 ? -25.646 -5.859 21.838 1.00 58.22 145 ASN A N 1
ATOM 1192 C CA . ASN A 1 145 ? -26.047 -5.453 23.188 1.00 58.22 145 ASN A CA 1
ATOM 1193 C C . ASN A 1 145 ? -27.340 -4.620 23.224 1.00 58.22 145 ASN A C 1
ATOM 1195 O O . ASN A 1 145 ? -28.011 -4.610 24.246 1.00 58.22 145 ASN A O 1
ATOM 1199 N N . ALA A 1 146 ? -27.692 -3.916 22.143 1.00 58.78 146 ALA A N 1
ATOM 1200 C CA . ALA A 1 146 ? -28.925 -3.125 22.062 1.00 58.78 146 ALA A CA 1
ATOM 1201 C C . ALA A 1 146 ? -30.168 -3.949 21.668 1.00 58.78 146 ALA A C 1
ATOM 1203 O O . ALA A 1 146 ? -31.282 -3.429 21.711 1.00 58.78 146 ALA A O 1
ATOM 1204 N N . THR A 1 147 ? -29.982 -5.204 21.246 1.00 57.91 147 THR A N 1
ATOM 1205 C CA . THR A 1 147 ? -31.065 -6.091 20.779 1.00 57.91 147 THR A CA 1
ATOM 1206 C C . THR A 1 147 ? -31.454 -7.154 21.825 1.00 57.91 147 THR A C 1
ATOM 1208 O O . THR A 1 147 ? -32.421 -7.887 21.614 1.00 57.91 147 THR A O 1
ATOM 1211 N N . LEU A 1 148 ? -30.723 -7.236 22.944 1.00 50.78 148 LEU A N 1
ATOM 1212 C CA . LEU A 1 148 ? -31.006 -8.080 24.116 1.00 50.78 148 LEU A CA 1
ATOM 1213 C C . LEU A 1 148 ? -31.626 -7.248 25.244 1.00 50.78 148 LEU A C 1
ATOM 1215 O O . LEU A 1 148 ? -32.494 -7.805 25.951 1.00 50.78 148 LEU A O 1
#

Secondary structure (DSSP, 8-state):
--HHHHHHHHHHHTT--HHHHS-GGGTT---STTTTTSSS--HHHHHHHHHHHHHHH-HHHHHHHTTTT-S-SSHHHHHHHHHHHHHHHHHHHHHTT-S-SS----TTHHHH--SHHHHHHHHHHHHHHHHHHHHHHHHHHHHHHH--